Protein AF-A5KX79-F1 (afdb_monomer)

Structure (mmCIF, N/CA/C/O backbone):
data_AF-A5KX79-F1
#
_entry.id   AF-A5KX79-F1
#
loop_
_atom_site.group_PDB
_atom_site.id
_atom_site.type_symbol
_atom_site.label_atom_id
_atom_site.label_alt_id
_atom_site.label_comp_id
_atom_site.label_asym_id
_atom_site.label_entity_id
_atom_site.label_seq_id
_atom_site.pdbx_PDB_ins_code
_atom_site.Cartn_x
_atom_site.Cartn_y
_atom_site.Cartn_z
_atom_site.occupancy
_atom_site.B_iso_or_equiv
_atom_site.auth_seq_id
_atom_site.auth_comp_id
_atom_site.auth_asym_id
_atom_site.auth_atom_id
_atom_site.pdbx_PDB_model_num
ATOM 1 N N . MET A 1 1 ? 10.402 -13.111 -5.886 1.00 45.75 1 MET A N 1
ATOM 2 C CA . MET A 1 1 ? 11.753 -12.523 -5.784 1.00 45.75 1 MET A CA 1
ATOM 3 C C . MET A 1 1 ? 11.616 -11.392 -4.787 1.00 45.75 1 MET A C 1
ATOM 5 O O . MET A 1 1 ? 10.883 -10.457 -5.080 1.00 45.75 1 MET A O 1
ATOM 9 N N . LEU A 1 2 ? 12.140 -11.576 -3.576 1.00 52.59 2 LEU A N 1
ATOM 10 C CA . LEU A 1 2 ? 12.052 -10.580 -2.510 1.00 52.59 2 LEU A CA 1
ATOM 11 C C . LEU A 1 2 ? 12.966 -9.415 -2.891 1.00 52.59 2 LEU A C 1
ATOM 13 O O . LEU A 1 2 ? 14.137 -9.647 -3.182 1.00 52.59 2 LEU A O 1
ATOM 17 N N . VAL A 1 3 ? 12.428 -8.200 -2.957 1.00 56.97 3 VAL A N 1
ATOM 18 C CA . VAL A 1 3 ? 13.247 -6.994 -3.114 1.00 56.97 3 VAL A CA 1
ATOM 19 C C . VAL A 1 3 ? 13.898 -6.702 -1.767 1.00 56.97 3 VAL A C 1
ATOM 21 O O . VAL A 1 3 ? 13.205 -6.512 -0.770 1.00 56.97 3 VAL A O 1
ATOM 24 N N . HIS A 1 4 ? 15.227 -6.718 -1.710 1.00 56.72 4 HIS A N 1
ATOM 25 C CA . HIS A 1 4 ? 15.937 -6.294 -0.507 1.00 56.72 4 HIS A CA 1
ATOM 26 C C . HIS A 1 4 ? 15.783 -4.774 -0.345 1.00 56.72 4 HIS A C 1
ATOM 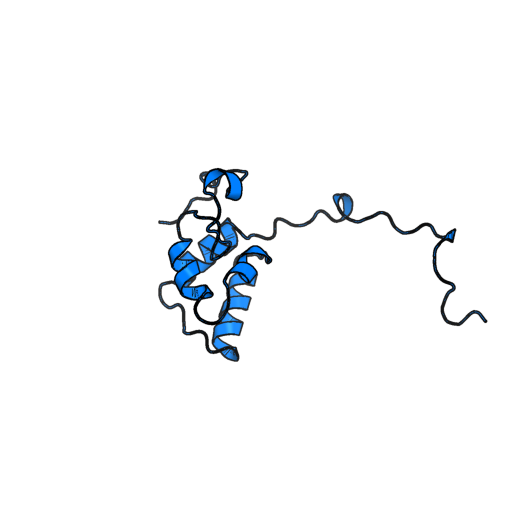28 O O . HIS A 1 4 ? 15.769 -4.041 -1.335 1.00 56.72 4 HIS A O 1
ATOM 34 N N . ALA A 1 5 ? 15.665 -4.286 0.895 1.00 55.88 5 ALA A N 1
ATOM 35 C CA . ALA A 1 5 ? 15.460 -2.860 1.184 1.00 55.88 5 ALA A CA 1
ATOM 36 C C . ALA A 1 5 ? 16.537 -1.954 0.548 1.00 55.88 5 ALA A C 1
ATOM 38 O O . ALA A 1 5 ? 16.245 -0.820 0.173 1.00 55.88 5 ALA A O 1
ATOM 39 N N . ASP A 1 6 ? 17.744 -2.488 0.356 1.00 58.72 6 ASP A N 1
ATOM 40 C CA . ASP A 1 6 ? 18.898 -1.799 -0.231 1.00 58.72 6 ASP A CA 1
ATOM 41 C C . ASP A 1 6 ? 18.781 -1.585 -1.758 1.00 58.72 6 ASP A C 1
ATOM 43 O O . ASP A 1 6 ? 19.560 -0.835 -2.343 1.00 58.72 6 ASP A O 1
ATOM 47 N N . GLU A 1 7 ? 17.804 -2.220 -2.416 1.00 73.50 7 GLU A N 1
ATOM 48 C CA . GLU A 1 7 ? 17.551 -2.119 -3.862 1.00 73.50 7 GLU A CA 1
ATOM 49 C C . GLU A 1 7 ? 16.349 -1.222 -4.204 1.00 73.50 7 GLU A C 1
ATOM 51 O O . GLU A 1 7 ? 16.045 -0.998 -5.380 1.00 73.50 7 GLU A O 1
ATOM 56 N N . VAL A 1 8 ? 15.637 -0.700 -3.200 1.00 84.88 8 VAL A N 1
ATOM 57 C CA . VAL A 1 8 ? 14.464 0.152 -3.419 1.00 84.88 8 VAL A CA 1
ATOM 58 C C . VAL A 1 8 ? 14.930 1.573 -3.762 1.00 84.88 8 VAL A C 1
ATOM 60 O O . VAL A 1 8 ? 15.543 2.229 -2.924 1.00 84.88 8 VAL A O 1
ATOM 63 N N . PRO A 1 9 ? 14.629 2.102 -4.965 1.00 89.69 9 PRO A N 1
ATOM 64 C CA . PRO A 1 9 ? 15.031 3.457 -5.335 1.00 89.69 9 PRO A CA 1
ATOM 65 C C . PRO A 1 9 ? 14.384 4.510 -4.426 1.00 89.69 9 PRO A C 1
ATOM 67 O O . PRO A 1 9 ? 13.228 4.354 -4.038 1.00 89.69 9 PRO A O 1
ATOM 70 N N . ASP A 1 10 ? 15.053 5.646 -4.199 1.00 87.69 10 ASP A N 1
ATOM 71 C CA . ASP A 1 10 ? 14.512 6.761 -3.395 1.00 87.69 10 ASP A CA 1
ATOM 72 C C . ASP A 1 10 ? 13.135 7.252 -3.883 1.00 87.69 10 ASP A C 1
ATOM 74 O O . ASP A 1 10 ? 12.267 7.639 -3.093 1.00 87.69 10 ASP A O 1
ATOM 78 N N . ASN A 1 11 ? 12.916 7.217 -5.204 1.00 90.50 11 ASN A N 1
ATOM 79 C CA . ASN A 1 11 ? 11.639 7.529 -5.842 1.00 90.50 11 ASN A CA 1
ATOM 80 C C . ASN A 1 11 ? 11.162 6.364 -6.732 1.00 90.50 11 ASN A C 1
ATOM 82 O O . ASN A 1 11 ? 11.339 6.407 -7.955 1.00 90.50 11 ASN A O 1
ATOM 86 N N . PRO A 1 12 ? 10.508 5.338 -6.150 1.00 92.88 12 PRO A N 1
ATOM 87 C CA . PRO A 1 12 ? 10.056 4.164 -6.896 1.00 92.88 12 PRO A CA 1
ATOM 88 C C . PRO A 1 12 ? 9.034 4.505 -7.984 1.00 92.88 12 PRO A C 1
ATOM 90 O O . PRO A 1 12 ? 9.060 3.910 -9.056 1.00 92.88 12 PRO A O 1
ATOM 93 N N . LYS A 1 13 ? 8.163 5.499 -7.744 1.00 93.56 13 LYS A N 1
ATOM 94 C CA . LYS A 1 13 ? 7.158 5.960 -8.719 1.00 93.56 13 LYS A CA 1
ATOM 95 C C . LYS A 1 13 ? 7.807 6.492 -9.994 1.00 93.56 13 LYS A C 1
ATOM 97 O O . LYS A 1 13 ? 7.335 6.183 -11.082 1.00 93.56 13 LYS A O 1
ATOM 102 N N . ALA A 1 14 ? 8.868 7.289 -9.867 1.00 95.06 14 ALA A N 1
ATOM 103 C CA . ALA A 1 14 ? 9.592 7.816 -11.023 1.00 95.06 14 ALA A CA 1
ATOM 104 C C . ALA A 1 14 ? 10.463 6.749 -11.700 1.00 95.06 14 ALA A C 1
ATOM 106 O O . ALA A 1 14 ? 10.580 6.758 -12.920 1.00 95.06 14 ALA A O 1
ATOM 107 N N . PHE A 1 15 ? 11.053 5.841 -10.917 1.00 95.88 15 PHE A N 1
ATOM 108 C CA . PHE A 1 15 ? 11.949 4.806 -11.429 1.00 95.88 15 PHE A CA 1
ATOM 109 C C . PHE A 1 15 ? 11.207 3.695 -12.187 1.00 95.88 15 PHE A C 1
ATOM 111 O O . PHE A 1 15 ? 11.542 3.404 -13.331 1.00 95.88 15 PHE A O 1
ATOM 118 N N . TYR A 1 16 ? 10.184 3.094 -11.571 1.00 95.94 16 TYR A N 1
ATOM 119 C CA . TYR A 1 16 ? 9.422 1.982 -12.155 1.00 95.94 16 TYR A CA 1
ATOM 120 C C . TYR A 1 16 ? 8.223 2.444 -12.994 1.00 95.94 16 TYR A C 1
ATOM 122 O O . TYR A 1 16 ? 7.721 1.699 -13.832 1.00 95.94 16 TYR A O 1
ATOM 130 N N . GLY A 1 17 ? 7.742 3.669 -12.776 1.00 97.62 17 GLY A N 1
ATOM 131 C CA . GLY A 1 17 ? 6.484 4.138 -13.344 1.00 97.62 17 GLY A CA 1
ATOM 132 C C . GLY A 1 17 ? 5.257 3.609 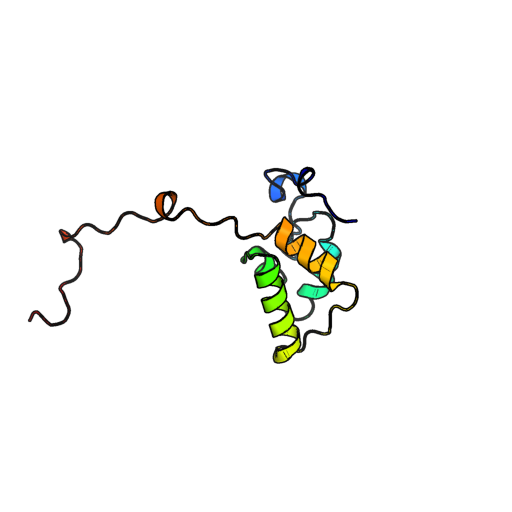-12.597 1.00 97.62 17 GLY A C 1
ATOM 133 O O . GLY A 1 17 ? 5.347 2.862 -11.620 1.00 97.62 17 GLY A O 1
ATOM 134 N N . VAL A 1 18 ? 4.081 4.031 -13.062 1.00 97.31 18 VAL A N 1
ATOM 135 C CA . VAL A 1 18 ? 2.778 3.687 -12.478 1.00 97.31 18 VAL A CA 1
ATOM 136 C C . VAL A 1 18 ? 1.859 3.159 -13.573 1.00 97.31 18 VAL A C 1
ATOM 138 O O . VAL A 1 18 ? 1.722 3.788 -14.626 1.00 97.31 18 VAL A O 1
ATOM 141 N N . ASP A 1 19 ? 1.208 2.026 -13.321 1.00 96.50 19 ASP A N 1
ATOM 142 C CA . ASP A 1 19 ? 0.177 1.501 -14.210 1.00 96.50 19 ASP A CA 1
ATOM 143 C C . ASP A 1 19 ? -1.051 2.414 -14.153 1.00 96.50 19 ASP A C 1
ATOM 145 O O . ASP A 1 19 ? -1.673 2.590 -13.107 1.00 96.50 19 ASP A O 1
ATOM 149 N N . LYS A 1 20 ? -1.430 2.986 -15.298 1.00 94.00 20 LYS A N 1
ATOM 150 C CA . LYS A 1 20 ? -2.532 3.957 -15.383 1.00 94.00 20 LYS A CA 1
ATOM 151 C C . LYS A 1 20 ? -3.886 3.363 -14.997 1.00 94.00 20 LYS A C 1
ATOM 153 O O . LYS A 1 20 ? -4.773 4.116 -14.612 1.00 94.00 20 LYS A O 1
ATOM 158 N N . SER A 1 21 ? -4.055 2.046 -15.133 1.00 92.00 21 SER A N 1
ATOM 159 C CA . SER A 1 21 ? -5.330 1.380 -14.848 1.00 92.00 21 SER A CA 1
ATOM 160 C C . SER A 1 21 ? -5.526 1.072 -13.361 1.00 92.00 21 SER A C 1
ATOM 162 O O . SER A 1 21 ? -6.607 1.309 -12.828 1.00 92.00 21 SER A O 1
ATOM 164 N N . SER A 1 22 ? -4.487 0.577 -12.682 1.00 93.94 22 SER A N 1
ATOM 165 C CA . SER A 1 22 ? -4.548 0.208 -11.260 1.00 93.94 22 SER A CA 1
ATOM 166 C C . SER A 1 22 ? -4.047 1.297 -10.308 1.00 93.94 22 SER A C 1
ATOM 168 O O . SER A 1 22 ? -4.397 1.281 -9.134 1.00 93.94 22 SER A O 1
ATOM 170 N N . GLY A 1 23 ? -3.213 2.226 -10.785 1.00 94.69 23 GLY A N 1
ATOM 171 C CA . GLY A 1 23 ? -2.477 3.173 -9.945 1.00 94.69 23 GLY A CA 1
ATOM 172 C C . GLY A 1 23 ? -1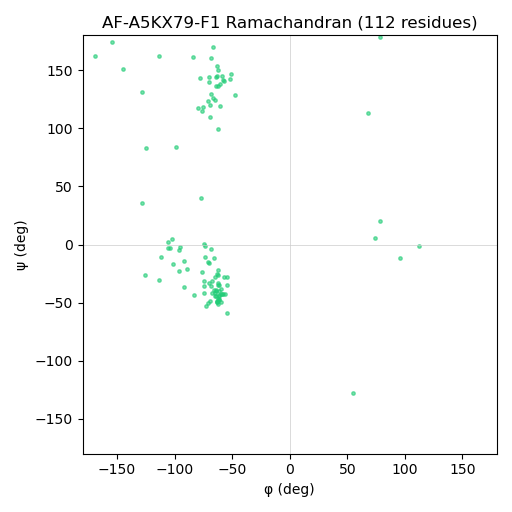.303 2.559 -9.178 1.00 94.69 23 GLY A C 1
ATOM 173 O O . GLY A 1 23 ? -0.685 3.251 -8.365 1.00 94.69 23 GLY A O 1
ATOM 174 N N . LEU A 1 24 ? -0.983 1.284 -9.423 1.00 96.88 24 LEU A N 1
ATOM 175 C CA . LEU A 1 24 ? 0.115 0.592 -8.759 1.00 96.88 24 LEU A CA 1
ATOM 176 C C . LEU A 1 24 ? 1.473 0.977 -9.360 1.00 96.88 24 LEU A C 1
ATOM 178 O O . LEU A 1 24 ? 1.602 1.164 -10.572 1.00 96.88 24 LEU A O 1
ATOM 182 N N . ILE A 1 25 ? 2.495 1.087 -8.511 1.00 97.44 25 ILE A N 1
ATOM 183 C CA . ILE A 1 25 ? 3.887 1.257 -8.944 1.00 97.44 25 ILE A CA 1
ATOM 184 C C . ILE A 1 25 ? 4.303 -0.037 -9.640 1.00 97.44 25 ILE A C 1
ATOM 186 O O . ILE A 1 25 ? 4.197 -1.101 -9.037 1.00 97.44 25 ILE A O 1
ATOM 190 N N . MET A 1 26 ? 4.804 0.029 -10.874 1.00 97.06 26 MET A N 1
ATOM 191 C CA . MET A 1 26 ? 5.155 -1.164 -11.668 1.00 97.06 26 MET A CA 1
ATOM 192 C C . MET A 1 26 ? 6.485 -1.815 -11.228 1.00 97.06 26 MET A C 1
ATOM 194 O O . MET A 1 26 ? 7.303 -2.223 -12.048 1.00 97.06 26 MET A O 1
ATOM 198 N N . ALA A 1 27 ? 6.726 -1.869 -9.917 1.00 96.38 27 ALA A N 1
ATOM 199 C CA . ALA A 1 27 ? 7.884 -2.487 -9.281 1.00 96.38 27 ALA A CA 1
ATOM 200 C C . ALA A 1 27 ? 7.676 -4.003 -9.087 1.00 96.38 27 ALA A C 1
ATOM 202 O O . ALA A 1 27 ? 6.532 -4.459 -9.111 1.00 96.38 27 ALA A O 1
ATOM 203 N N . PRO A 1 28 ? 8.735 -4.807 -8.877 1.00 95.44 28 PRO A N 1
ATOM 204 C CA . PRO A 1 28 ? 8.608 -6.259 -8.722 1.00 95.44 28 PRO A CA 1
ATOM 205 C C . PRO A 1 28 ? 7.496 -6.669 -7.740 1.00 95.44 28 PRO A C 1
ATOM 207 O O . PRO A 1 28 ? 7.440 -6.169 -6.623 1.00 95.44 28 PRO A O 1
ATOM 210 N N . GLY A 1 29 ? 6.601 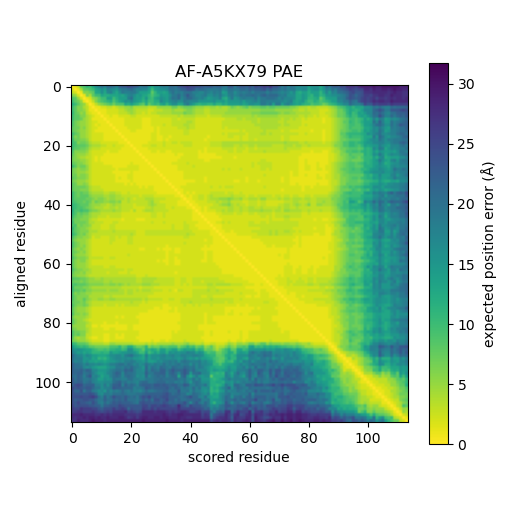-7.567 -8.170 1.00 94.25 29 GLY A N 1
ATOM 211 C CA . GLY A 1 29 ? 5.446 -8.027 -7.379 1.00 94.25 29 GLY A CA 1
ATOM 212 C C . GLY A 1 29 ? 4.120 -7.299 -7.652 1.00 94.25 29 GLY A C 1
ATOM 213 O O . GLY A 1 29 ? 3.068 -7.800 -7.258 1.00 94.25 29 GLY A O 1
ATOM 214 N N . TRP A 1 30 ? 4.126 -6.180 -8.386 1.00 96.25 30 TRP A N 1
ATOM 215 C CA . TRP A 1 30 ? 2.915 -5.375 -8.606 1.00 96.25 30 TRP A CA 1
ATOM 216 C C . TRP A 1 30 ? 1.775 -6.109 -9.327 1.00 96.25 30 TRP A C 1
ATOM 218 O O . TRP A 1 30 ? 0.611 -5.873 -9.018 1.00 96.25 30 TRP A O 1
ATOM 228 N N . GLU A 1 31 ? 2.077 -7.004 -10.273 1.00 96.06 31 GLU A N 1
ATOM 229 C CA . GLU A 1 31 ? 1.055 -7.747 -11.029 1.00 96.06 31 GLU A CA 1
ATOM 230 C C . GLU A 1 31 ? 0.297 -8.738 -10.144 1.00 96.06 31 GLU A C 1
ATOM 232 O O . GLU A 1 31 ? -0.913 -8.904 -10.299 1.00 96.06 31 GLU A O 1
ATOM 237 N N . LEU A 1 32 ? 0.992 -9.347 -9.176 1.00 96.06 32 LEU A N 1
ATOM 238 C CA . LEU A 1 32 ? 0.373 -10.218 -8.183 1.00 96.06 32 LEU A CA 1
ATOM 239 C C . LEU A 1 32 ? -0.621 -9.419 -7.336 1.00 96.06 32 LEU A C 1
ATOM 241 O O . LEU A 1 32 ? -1.784 -9.798 -7.226 1.00 96.06 32 LEU A O 1
ATOM 245 N N . VAL A 1 33 ? -0.186 -8.270 -6.813 1.00 96.38 33 VAL A N 1
ATOM 246 C CA . VAL A 1 33 ? -1.047 -7.370 -6.033 1.00 96.38 33 VAL A CA 1
ATOM 247 C C . VAL A 1 33 ? -2.213 -6.856 -6.873 1.00 96.38 33 VAL A C 1
ATOM 249 O O . VAL A 1 33 ? -3.345 -6.843 -6.401 1.00 96.38 33 VAL A O 1
ATOM 252 N N . LYS A 1 34 ? -1.989 -6.517 -8.147 1.00 95.75 34 LYS A N 1
ATOM 253 C CA . LYS A 1 34 ? -3.063 -6.154 -9.080 1.00 95.75 34 LYS A CA 1
ATOM 254 C C . LYS A 1 34 ? -4.095 -7.273 -9.228 1.00 95.75 34 LYS A C 1
ATOM 256 O O . LYS A 1 34 ? -5.287 -6.986 -9.242 1.00 95.75 34 LYS A O 1
ATOM 261 N N . GLY A 1 35 ? -3.662 -8.528 -9.335 1.00 94.06 35 GLY A N 1
ATOM 262 C CA . GLY A 1 35 ? -4.559 -9.682 -9.426 1.00 94.06 35 GLY A CA 1
ATOM 263 C C . GLY A 1 35 ? -5.412 -9.879 -8.170 1.00 94.06 35 GLY A C 1
ATOM 264 O O . GLY A 1 35 ? -6.617 -10.086 -8.282 1.00 94.06 35 GLY A O 1
ATOM 265 N N . GLN A 1 36 ? -4.805 -9.756 -6.986 1.00 94.56 36 GLN A N 1
ATOM 266 C CA . GLN A 1 36 ? -5.495 -9.949 -5.703 1.00 94.56 36 GLN A CA 1
ATOM 267 C C . GLN A 1 36 ? -6.419 -8.770 -5.349 1.00 94.56 36 GLN A C 1
ATOM 269 O O . GLN A 1 36 ? -7.548 -8.958 -4.906 1.00 94.56 36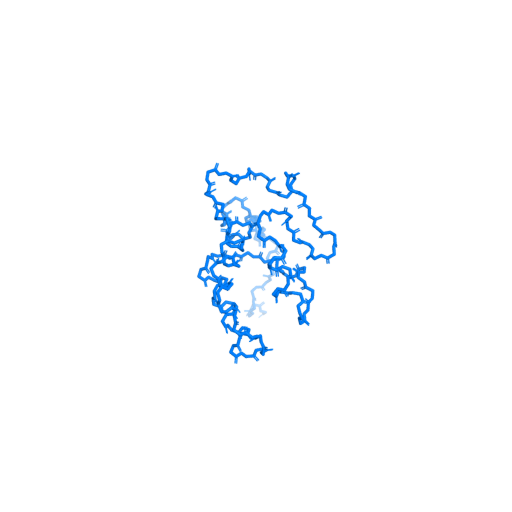 GLN A O 1
ATOM 274 N N . CYS A 1 37 ? -5.966 -7.535 -5.574 1.00 93.50 37 CYS A N 1
ATOM 275 C CA . CYS A 1 37 ? -6.625 -6.328 -5.067 1.00 93.50 37 CYS A CA 1
ATOM 276 C C . CYS A 1 37 ? -7.564 -5.640 -6.070 1.00 93.50 37 CYS A C 1
ATOM 278 O O . CYS A 1 37 ? -8.186 -4.641 -5.716 1.00 93.50 37 CYS A O 1
ATOM 280 N N . ASN A 1 38 ? -7.646 -6.102 -7.323 1.00 92.12 38 ASN A N 1
ATOM 281 C CA . ASN A 1 38 ? -8.543 -5.528 -8.340 1.00 92.12 38 ASN A CA 1
ATOM 282 C C . ASN A 1 38 ? -9.812 -6.367 -8.580 1.00 92.12 38 ASN A C 1
ATOM 284 O O . ASN A 1 38 ? -10.580 -6.083 -9.498 1.00 92.12 38 ASN A O 1
ATOM 288 N N . ALA A 1 39 ? -10.013 -7.430 -7.800 1.00 87.88 39 ALA A N 1
ATOM 289 C CA . ALA A 1 39 ? -11.092 -8.390 -8.015 1.00 87.88 39 ALA A CA 1
ATOM 290 C C . ALA A 1 39 ? -12.479 -7.872 -7.604 1.00 87.88 39 ALA A C 1
ATOM 292 O O . ALA A 1 39 ? -13.477 -8.238 -8.220 1.00 87.88 39 ALA A O 1
ATOM 293 N N . CYS A 1 40 ? -12.537 -7.011 -6.584 1.00 91.00 40 CYS A N 1
ATOM 294 C CA . CYS A 1 40 ? -13.794 -6.530 -6.001 1.00 91.00 40 CYS A CA 1
ATOM 295 C C . CYS A 1 40 ? -14.028 -5.027 -6.232 1.00 91.00 40 CYS A C 1
ATOM 297 O O . CYS A 1 40 ? -15.166 -4.580 -6.350 1.00 91.00 40 CYS A O 1
ATOM 299 N N . HIS A 1 41 ? -12.957 -4.237 -6.314 1.00 92.50 41 HIS A N 1
ATOM 300 C CA . HIS A 1 41 ? -12.980 -2.798 -6.574 1.00 92.50 41 HIS A CA 1
ATOM 301 C C . HIS A 1 41 ? -11.658 -2.368 -7.217 1.00 92.50 41 HIS A C 1
ATOM 303 O O . HIS A 1 41 ? -10.715 -3.146 -7.313 1.00 92.50 41 HIS A O 1
ATOM 309 N N . THR A 1 42 ? -11.565 -1.104 -7.628 1.00 91.31 42 THR A N 1
ATOM 310 C CA . THR A 1 42 ? -10.323 -0.558 -8.185 1.00 91.31 42 THR A CA 1
ATOM 311 C C . THR A 1 42 ? -9.165 -0.626 -7.185 1.00 91.31 42 THR A C 1
ATOM 313 O O . THR A 1 42 ? -9.321 -0.287 -6.010 1.00 91.31 42 THR A O 1
ATOM 316 N N . SER A 1 43 ? -7.975 -0.993 -7.665 1.00 92.25 43 SER A N 1
ATOM 317 C CA . SER A 1 43 ? -6.740 -0.950 -6.868 1.00 92.25 43 SER A CA 1
ATOM 318 C C . SER A 1 43 ? -6.203 0.466 -6.627 1.00 92.25 43 SER A C 1
ATOM 320 O O . SER A 1 43 ? -5.236 0.622 -5.886 1.00 92.25 43 SER A O 1
ATOM 322 N N . LEU A 1 44 ? -6.849 1.513 -7.161 1.00 92.88 44 LEU A N 1
ATOM 323 C CA . LEU A 1 44 ? -6.480 2.905 -6.873 1.00 92.88 44 LEU A CA 1
ATOM 324 C C . LEU A 1 44 ? -6.515 3.218 -5.372 1.00 92.88 44 LEU A C 1
ATOM 326 O O . LEU A 1 44 ? -5.766 4.082 -4.920 1.00 92.88 44 LEU A O 1
ATOM 330 N N . ILE A 1 45 ? -7.352 2.512 -4.603 1.00 93.38 45 ILE A N 1
ATOM 331 C CA . ILE A 1 45 ? -7.409 2.649 -3.145 1.00 93.38 45 ILE A CA 1
ATOM 332 C C . ILE A 1 45 ? -6.082 2.267 -2.480 1.00 93.38 45 ILE A C 1
ATOM 334 O O . ILE A 1 45 ? -5.693 2.908 -1.511 1.00 93.38 45 ILE A O 1
ATOM 338 N N . VAL A 1 46 ? -5.333 1.306 -3.032 1.00 94.75 46 VAL A N 1
ATOM 339 C CA . VAL A 1 46 ? -4.002 0.943 -2.523 1.00 94.75 46 VAL A CA 1
ATOM 340 C C . VAL A 1 46 ? -3.068 2.145 -2.623 1.00 94.75 46 VAL A C 1
ATOM 342 O O . VAL A 1 46 ? -2.402 2.497 -1.659 1.00 94.75 46 VAL A O 1
ATOM 345 N N . ALA A 1 47 ? -3.090 2.850 -3.757 1.00 91.25 47 ALA A N 1
ATOM 346 C CA . ALA A 1 47 ? -2.217 3.997 -3.992 1.00 91.25 47 ALA A CA 1
ATOM 347 C C . ALA A 1 47 ? -2.544 5.243 -3.152 1.00 91.25 47 ALA A C 1
ATOM 349 O O . ALA A 1 47 ? -1.721 6.161 -3.080 1.00 91.25 47 ALA A O 1
ATOM 350 N N . GLN A 1 48 ? -3.735 5.286 -2.555 1.00 90.88 48 GLN A N 1
ATOM 351 C CA . GLN A 1 48 ? -4.201 6.366 -1.681 1.00 90.88 48 GLN A CA 1
ATOM 352 C C . GLN A 1 48 ? -3.897 6.107 -0.205 1.00 90.88 48 GLN A C 1
ATOM 354 O O . GLN A 1 48 ? -3.999 7.030 0.599 1.00 90.88 48 GLN A O 1
ATOM 359 N N . ASN A 1 49 ? -3.541 4.872 0.143 1.00 93.38 49 ASN A N 1
ATOM 360 C CA . ASN A 1 49 ? -3.298 4.456 1.511 1.00 93.38 49 ASN A CA 1
ATOM 361 C C . ASN A 1 49 ? -1.825 4.108 1.717 1.00 93.38 49 ASN A C 1
ATOM 363 O O . ASN A 1 49 ? -1.058 3.887 0.778 1.00 93.38 49 ASN A O 1
ATOM 367 N N . SER A 1 50 ? -1.439 4.082 2.983 1.00 93.62 50 SER A N 1
ATOM 368 C CA . SER A 1 50 ? -0.123 3.660 3.424 1.00 93.62 50 SER A CA 1
ATOM 369 C C . SER A 1 50 ? -0.249 2.940 4.756 1.00 93.62 50 SER A C 1
ATOM 371 O O . SER A 1 50 ? -1.142 3.265 5.537 1.00 93.62 50 SER A O 1
ATOM 373 N N . GLY A 1 51 ? 0.654 2.010 5.033 1.00 93.00 51 GLY A N 1
ATOM 374 C CA . GLY A 1 51 ? 0.668 1.303 6.306 1.00 93.00 51 GLY A CA 1
ATOM 375 C C . GLY A 1 51 ? 1.932 0.483 6.515 1.00 93.00 51 GLY A C 1
ATOM 376 O O . GLY A 1 51 ? 2.671 0.207 5.569 1.00 93.00 51 GLY A O 1
ATOM 377 N N . THR A 1 52 ? 2.195 0.105 7.763 1.00 94.06 52 THR A N 1
ATOM 378 C CA . THR A 1 52 ? 3.207 -0.907 8.091 1.00 94.06 52 THR A CA 1
ATOM 379 C C . THR A 1 52 ? 2.780 -2.280 7.569 1.00 94.06 52 THR A C 1
ATOM 381 O O . THR A 1 52 ? 1.636 -2.480 7.152 1.00 94.06 52 THR A O 1
ATOM 384 N N . LEU A 1 53 ? 3.692 -3.253 7.603 1.00 94.44 53 LEU A N 1
ATOM 385 C CA . LEU A 1 53 ? 3.385 -4.633 7.227 1.00 94.44 53 LEU A CA 1
ATOM 386 C C . LEU A 1 53 ? 2.215 -5.196 8.050 1.00 94.44 53 LEU A C 1
ATOM 388 O O . LEU A 1 53 ? 1.316 -5.824 7.494 1.00 94.44 53 LEU A O 1
ATOM 392 N N . GLU A 1 54 ? 2.191 -4.926 9.354 1.00 96.06 54 GLU A N 1
ATOM 393 C CA . GLU A 1 54 ? 1.127 -5.352 10.266 1.00 96.06 54 GLU A CA 1
ATOM 394 C C . GLU A 1 54 ? -0.205 -4.685 9.921 1.00 96.06 54 GLU A C 1
ATOM 396 O O . GLU A 1 54 ? -1.217 -5.372 9.821 1.00 96.06 54 GLU A O 1
ATOM 401 N N . GLN A 1 55 ? -0.208 -3.377 9.649 1.00 96.38 55 GLN A N 1
ATOM 402 C CA . GLN A 1 55 ? -1.427 -2.652 9.274 1.00 96.38 55 GLN A CA 1
ATOM 403 C C . GLN A 1 55 ? -2.010 -3.158 7.947 1.00 96.38 55 GLN A C 1
ATOM 405 O O . GLN A 1 55 ? -3.226 -3.323 7.816 1.00 96.38 55 GLN A O 1
ATOM 410 N N . TRP A 1 56 ? -1.158 -3.455 6.960 1.00 97.25 56 TRP A N 1
ATOM 411 C CA . TRP A 1 56 ? -1.598 -4.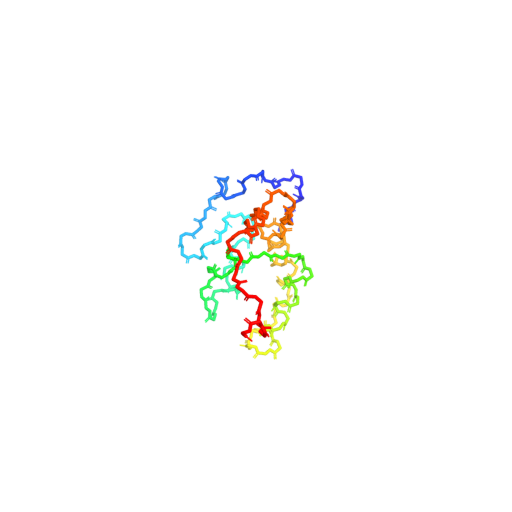077 5.711 1.00 97.25 56 TRP A CA 1
ATOM 412 C C . TRP A 1 56 ? -2.144 -5.487 5.937 1.00 97.25 56 TRP A C 1
ATOM 414 O O . TRP A 1 56 ? -3.189 -5.827 5.381 1.00 97.25 56 TRP A O 1
ATOM 424 N N 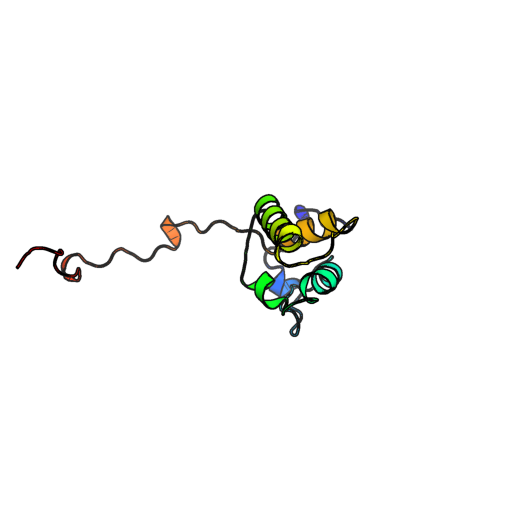. ARG A 1 57 ? -1.492 -6.287 6.788 1.00 98.12 57 ARG A N 1
ATOM 425 C CA . ARG A 1 57 ? -1.966 -7.626 7.163 1.00 98.12 57 ARG A CA 1
ATOM 426 C C . ARG A 1 57 ? -3.342 -7.567 7.812 1.00 98.12 57 ARG A C 1
ATOM 428 O O . ARG A 1 57 ? -4.229 -8.294 7.381 1.00 98.12 57 ARG A O 1
ATOM 435 N N . GLU A 1 58 ? -3.530 -6.696 8.797 1.00 98.12 58 GLU A N 1
ATOM 436 C CA . GLU A 1 58 ? -4.818 -6.495 9.470 1.00 98.12 58 GLU A CA 1
ATOM 437 C C . GLU A 1 58 ? -5.906 -6.067 8.482 1.00 98.12 58 GLU A C 1
ATOM 439 O O . GLU A 1 58 ? -7.014 -6.599 8.504 1.00 98.12 58 GLU A O 1
ATOM 444 N N . THR A 1 59 ? -5.573 -5.160 7.560 1.00 96.69 59 THR A N 1
ATOM 445 C CA . THR A 1 59 ? -6.504 -4.691 6.527 1.00 96.69 59 THR A CA 1
ATOM 446 C C . THR A 1 59 ? -6.939 -5.826 5.598 1.00 96.69 59 THR A C 1
ATOM 448 O O . THR A 1 59 ? -8.130 -5.978 5.328 1.00 96.69 59 THR A O 1
ATOM 451 N N . ILE A 1 60 ? -6.001 -6.646 5.113 1.00 97.19 60 ILE A N 1
ATOM 452 C CA . ILE A 1 60 ? -6.323 -7.785 4.242 1.00 97.19 60 ILE A CA 1
ATOM 453 C C . ILE A 1 60 ? -7.095 -8.855 5.012 1.00 97.19 60 ILE A C 1
ATOM 455 O O . ILE A 1 60 ? -8.089 -9.359 4.496 1.00 97.19 60 ILE A O 1
ATOM 459 N N . GLN A 1 61 ? -6.709 -9.147 6.256 1.00 98.19 61 GLN A N 1
ATOM 460 C CA . GLN A 1 61 ? -7.430 -10.103 7.095 1.00 98.19 61 GLN A CA 1
ATOM 461 C C . GLN A 1 61 ? -8.881 -9.666 7.312 1.00 98.19 61 GLN A C 1
ATOM 463 O O . GLN A 1 61 ? -9.794 -10.468 7.151 1.00 98.19 61 GLN A O 1
ATOM 468 N N . TRP A 1 62 ? -9.121 -8.379 7.568 1.00 97.56 62 TRP A N 1
ATOM 469 C CA . TRP A 1 62 ? -10.476 -7.841 7.666 1.00 97.56 62 TRP A CA 1
ATOM 470 C C . TRP A 1 62 ? -11.283 -8.027 6.368 1.00 97.56 62 TRP A C 1
ATOM 472 O O . TRP A 1 62 ? -12.474 -8.347 6.427 1.00 97.56 62 TRP A O 1
ATOM 482 N N . MET A 1 63 ? -10.659 -7.873 5.194 1.00 96.69 63 MET A N 1
ATOM 483 C CA . MET A 1 63 ? -11.319 -8.141 3.910 1.00 96.69 63 MET A CA 1
ATOM 484 C C . MET A 1 63 ? -11.669 -9.623 3.736 1.00 96.69 63 MET A C 1
ATOM 486 O O . MET A 1 63 ? -12.754 -9.931 3.236 1.00 96.69 63 MET A O 1
ATOM 490 N N . VAL A 1 64 ? -10.792 -10.528 4.176 1.00 96.81 64 VAL A N 1
ATOM 491 C CA . VAL A 1 64 ? -11.052 -11.975 4.179 1.00 96.81 64 VAL A CA 1
ATOM 492 C C . VAL A 1 64 ? -12.221 -12.307 5.107 1.00 96.81 64 VAL A C 1
ATOM 494 O O . VAL A 1 64 ? -13.182 -12.949 4.689 1.00 96.81 64 VAL A O 1
ATOM 497 N N . ASP A 1 65 ? -12.194 -11.792 6.335 1.00 97.75 65 ASP A N 1
ATOM 498 C CA . ASP A 1 65 ? -13.172 -12.124 7.372 1.00 97.75 65 ASP A CA 1
ATOM 499 C C . ASP A 1 65 ? -14.565 -11.543 7.091 1.00 97.75 65 ASP A C 1
ATOM 501 O O . ASP A 1 65 ? -15.577 -12.132 7.474 1.00 97.75 65 ASP A O 1
ATOM 505 N N . THR A 1 66 ? -14.631 -10.362 6.462 1.00 97.12 66 THR A N 1
ATOM 506 C CA . THR A 1 66 ? -15.874 -9.572 6.411 1.00 97.12 66 THR A CA 1
ATOM 507 C C . THR A 1 66 ? -16.340 -9.181 5.014 1.00 97.12 66 THR A C 1
ATOM 509 O O . THR A 1 66 ? -17.538 -8.976 4.823 1.00 97.12 66 THR A O 1
ATOM 512 N N . GLN A 1 67 ? -15.433 -9.067 4.038 1.00 94.69 67 GLN A N 1
ATOM 513 C CA . GLN A 1 67 ? -15.749 -8.564 2.692 1.00 94.69 67 GLN A CA 1
ATOM 514 C C . GLN A 1 67 ? -15.789 -9.675 1.632 1.00 94.69 67 GLN A C 1
ATOM 516 O O . GLN A 1 67 ? -16.116 -9.408 0.476 1.00 94.69 67 GLN A O 1
ATOM 521 N N . GLY A 1 68 ? -15.486 -10.920 2.013 1.00 93.69 68 GLY A N 1
ATOM 522 C CA . GLY A 1 68 ? -15.516 -12.074 1.114 1.00 93.69 68 GLY A CA 1
ATOM 523 C C . GLY A 1 68 ? -14.296 -12.182 0.200 1.00 93.69 68 GLY A C 1
ATOM 524 O O . GLY A 1 68 ? -14.374 -12.850 -0.832 1.00 93.69 68 GLY A O 1
ATOM 525 N N . LEU A 1 69 ? -13.179 -11.536 0.555 1.00 94.81 69 LEU A N 1
ATOM 526 C CA . LEU A 1 69 ? -11.902 -11.811 -0.097 1.00 94.81 69 LEU A CA 1
ATOM 527 C C . LEU A 1 69 ? -11.504 -13.262 0.203 1.00 94.81 69 LEU A C 1
ATOM 529 O O . LEU A 1 69 ? -11.651 -13.741 1.325 1.00 94.81 69 LEU A O 1
ATOM 533 N N . TRP A 1 70 ? -11.026 -13.980 -0.806 1.00 95.00 70 TRP A N 1
ATOM 534 C CA . TRP A 1 70 ? -10.508 -15.327 -0.591 1.00 95.00 70 TRP A CA 1
ATOM 535 C C . TRP A 1 70 ? -9.210 -15.285 0.219 1.00 95.00 70 TRP A C 1
ATOM 537 O O . TRP A 1 70 ? -8.522 -14.269 0.264 1.00 95.00 70 TRP A O 1
ATOM 547 N N . ASP A 1 71 ? -8.847 -16.414 0.821 1.00 96.06 71 ASP A N 1
ATOM 548 C CA . ASP A 1 71 ? -7.546 -16.548 1.465 1.00 96.06 71 ASP A CA 1
ATOM 549 C C . ASP A 1 71 ? -6.417 -16.449 0.424 1.00 96.06 71 ASP A C 1
ATOM 551 O O . ASP A 1 71 ? -6.376 -17.209 -0.549 1.00 96.06 71 ASP A O 1
ATOM 555 N N . LEU A 1 72 ? -5.483 -15.521 0.640 1.00 96.06 72 LEU A N 1
ATOM 556 C CA . LEU A 1 72 ? -4.352 -15.274 -0.254 1.00 96.06 72 LEU A CA 1
ATOM 557 C C . LEU A 1 72 ? -3.380 -16.462 -0.307 1.00 96.06 72 LEU A C 1
ATOM 559 O O . LEU A 1 72 ? -2.539 -16.500 -1.205 1.00 96.06 72 LEU A O 1
ATOM 563 N N . SER A 1 73 ? -3.501 -17.445 0.591 1.00 95.88 73 SER A N 1
ATOM 564 C CA . SER A 1 73 ? -2.717 -18.685 0.558 1.00 95.88 73 SER A CA 1
ATOM 565 C C . SER A 1 73 ? -1.201 -18.400 0.528 1.00 95.88 73 SER A C 1
ATOM 567 O O . SER A 1 73 ? -0.673 -17.634 1.328 1.00 95.88 73 SER A O 1
ATOM 569 N N . ASP A 1 74 ? -0.468 -18.965 -0.421 1.00 96.69 74 ASP A N 1
ATOM 570 C CA . ASP A 1 74 ? 0.959 -18.741 -0.653 1.00 96.69 74 ASP A CA 1
ATOM 571 C C . ASP A 1 74 ? 1.311 -17.329 -1.168 1.00 96.69 74 ASP A C 1
ATOM 573 O O . ASP A 1 74 ? 2.489 -16.985 -1.279 1.00 96.69 74 ASP A O 1
ATOM 577 N N . THR A 1 75 ? 0.317 -16.475 -1.435 1.00 96.56 75 THR A N 1
ATOM 578 C CA . THR A 1 75 ? 0.526 -15.093 -1.897 1.00 96.56 75 THR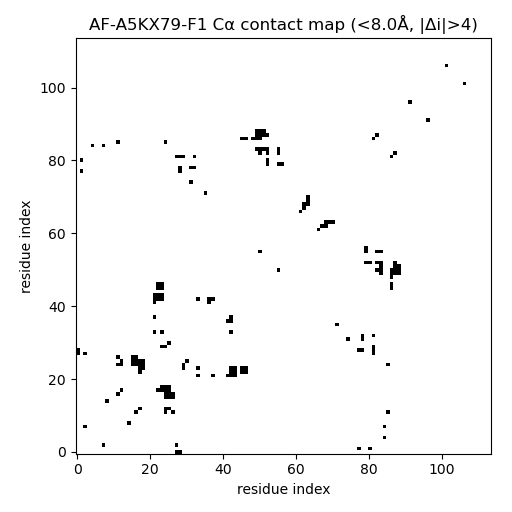 A CA 1
ATOM 579 C C . THR A 1 75 ? 0.499 -14.042 -0.785 1.00 96.56 75 THR A C 1
ATOM 581 O O . THR A 1 75 ? 0.771 -12.877 -1.067 1.00 96.56 75 THR A O 1
ATOM 584 N N . TRP A 1 76 ? 0.248 -14.425 0.473 1.00 97.44 76 TRP A N 1
ATOM 585 C CA . TRP A 1 76 ? 0.246 -13.499 1.616 1.00 97.44 76 TRP A CA 1
ATOM 586 C C . TRP A 1 76 ? 1.541 -12.696 1.738 1.00 97.44 76 TRP A C 1
ATOM 588 O O . TRP A 1 76 ? 1.516 -11.467 1.683 1.00 97.44 76 TRP A O 1
ATOM 598 N N . ASP A 1 77 ? 2.669 -13.385 1.879 1.00 96.88 77 ASP A N 1
ATOM 599 C CA . ASP A 1 77 ? 3.968 -12.748 2.096 1.00 96.88 77 ASP A CA 1
ATOM 600 C C . ASP A 1 77 ? 4.389 -11.844 0.924 1.00 96.88 77 ASP A C 1
ATOM 602 O O . ASP A 1 77 ? 4.637 -10.664 1.162 1.00 96.88 77 ASP A O 1
ATOM 606 N N . PRO A 1 78 ? 4.376 -12.287 -0.352 1.00 96.50 78 PRO A N 1
ATOM 607 C CA . PRO A 1 78 ? 4.768 -11.407 -1.453 1.00 96.50 78 PRO A CA 1
ATOM 608 C C . PRO A 1 78 ? 3.823 -10.209 -1.657 1.00 96.50 78 PRO A C 1
ATOM 610 O O . PRO A 1 78 ? 4.269 -9.164 -2.133 1.00 96.50 78 PRO A O 1
ATOM 613 N N . VAL A 1 79 ? 2.535 -10.325 -1.303 1.00 96.94 79 VAL A N 1
ATOM 614 C CA . VAL A 1 79 ? 1.605 -9.182 -1.313 1.00 96.94 79 VAL A CA 1
ATOM 615 C C . VAL A 1 79 ? 1.972 -8.189 -0.212 1.00 96.94 79 VAL A C 1
ATOM 617 O O . VAL A 1 79 ? 2.097 -6.994 -0.485 1.00 96.94 79 VAL A O 1
ATOM 620 N N . LEU A 1 80 ? 2.177 -8.667 1.016 1.00 97.25 80 LEU A N 1
ATOM 621 C CA . LEU A 1 80 ? 2.531 -7.817 2.153 1.00 97.25 80 LEU A CA 1
ATOM 622 C C . LEU A 1 80 ? 3.891 -7.145 1.975 1.00 97.25 80 LEU A C 1
ATOM 624 O O . LEU A 1 80 ? 4.022 -5.959 2.284 1.00 97.25 80 LEU A O 1
ATOM 628 N N . ASP A 1 81 ? 4.872 -7.852 1.423 1.00 95.88 81 ASP A N 1
ATOM 629 C CA . ASP A 1 81 ? 6.189 -7.302 1.117 1.00 95.88 81 ASP A CA 1
ATOM 630 C C . ASP A 1 81 ? 6.092 -6.164 0.104 1.00 95.88 81 ASP A C 1
ATOM 632 O O . ASP A 1 81 ? 6.646 -5.089 0.327 1.00 95.88 81 ASP A O 1
ATOM 636 N N . TYR A 1 82 ? 5.339 -6.340 -0.986 1.00 96.19 82 TYR A N 1
ATOM 637 C CA . TYR A 1 82 ? 5.136 -5.269 -1.962 1.00 96.19 82 TYR A CA 1
ATOM 638 C C . TYR A 1 82 ? 4.445 -4.048 -1.334 1.00 96.19 82 TYR A C 1
ATOM 640 O O . TYR A 1 82 ? 4.898 -2.912 -1.512 1.00 96.19 82 TYR A O 1
ATOM 648 N N . LEU A 1 83 ? 3.356 -4.270 -0.589 1.00 96.62 83 LEU A N 1
ATOM 649 C CA . LEU A 1 83 ? 2.571 -3.196 0.022 1.00 96.62 83 LEU A CA 1
ATOM 650 C C . LEU A 1 83 ? 3.391 -2.418 1.053 1.00 96.62 83 LEU A C 1
ATOM 652 O O . LEU A 1 83 ? 3.467 -1.194 0.983 1.00 96.62 83 LEU A O 1
ATOM 656 N N . SER A 1 84 ? 4.063 -3.113 1.967 1.00 94.62 84 SER A N 1
ATOM 657 C CA . SER A 1 84 ? 4.918 -2.481 2.974 1.00 94.62 84 SER A CA 1
ATOM 658 C C . SER A 1 84 ? 6.161 -1.826 2.365 1.00 94.62 84 SER A C 1
ATOM 660 O O . SER A 1 84 ? 6.589 -0.780 2.837 1.00 94.62 84 SER A O 1
ATOM 662 N N . THR A 1 85 ? 6.711 -2.347 1.269 1.00 93.94 85 THR A N 1
ATOM 663 C CA . THR A 1 85 ? 7.888 -1.740 0.630 1.00 93.94 85 THR A CA 1
ATOM 664 C C . THR A 1 85 ? 7.542 -0.419 -0.058 1.00 93.94 85 THR A C 1
ATOM 666 O O . THR A 1 85 ? 8.202 0.606 0.152 1.00 93.94 85 THR A O 1
ATOM 669 N N . TYR A 1 86 ? 6.496 -0.426 -0.889 1.00 94.75 86 TYR A N 1
ATOM 670 C CA . TYR A 1 86 ? 6.196 0.678 -1.806 1.00 94.75 86 TYR A CA 1
ATOM 671 C C . TYR A 1 86 ? 5.072 1.605 -1.325 1.00 94.75 86 TYR A C 1
ATOM 673 O O . TYR A 1 86 ? 4.973 2.740 -1.801 1.00 94.75 86 TYR A O 1
ATOM 681 N N . TYR A 1 87 ? 4.275 1.150 -0.358 1.00 94.38 87 TYR A N 1
ATOM 682 C CA . TYR A 1 87 ? 3.164 1.871 0.269 1.00 94.38 87 TYR A CA 1
ATOM 683 C C . TYR A 1 87 ? 3.280 1.859 1.805 1.00 94.38 87 TYR A C 1
ATOM 685 O O . TYR A 1 87 ? 2.278 1.806 2.519 1.00 94.38 87 TYR A O 1
ATOM 693 N N . GLN A 1 88 ? 4.506 1.925 2.334 1.00 90.12 88 GLN A N 1
ATOM 694 C CA . GLN A 1 88 ? 4.741 2.188 3.759 1.00 90.12 88 GLN A CA 1
ATOM 695 C C . GLN A 1 88 ? 4.261 3.575 4.175 1.00 90.12 88 GLN A C 1
ATOM 697 O O . GLN A 1 88 ? 4.430 4.559 3.444 1.00 90.12 88 GLN A O 1
ATOM 702 N N . ASP A 1 89 ? 3.745 3.661 5.400 1.00 80.38 89 ASP A N 1
ATOM 703 C CA . ASP A 1 89 ? 3.624 4.942 6.084 1.00 80.38 89 ASP A CA 1
ATOM 704 C C . ASP A 1 89 ? 5.032 5.434 6.443 1.00 80.38 89 ASP A C 1
ATOM 706 O O . ASP A 1 89 ? 5.712 4.873 7.299 1.00 80.38 89 ASP A O 1
ATOM 710 N N . LYS A 1 90 ? 5.491 6.486 5.758 1.00 68.94 90 LYS A N 1
ATOM 711 C CA . LYS A 1 90 ? 6.800 7.095 6.032 1.00 68.94 90 LYS A CA 1
ATOM 712 C C . LYS A 1 90 ? 6.808 7.934 7.314 1.00 68.94 90 LYS A C 1
ATOM 714 O O . LYS A 1 90 ? 7.849 8.504 7.632 1.00 68.94 90 LYS A O 1
ATOM 719 N N . GLY A 1 91 ? 5.680 8.024 8.025 1.00 60.81 91 GLY A N 1
ATOM 720 C CA . GLY A 1 91 ? 5.507 8.871 9.192 1.00 60.81 91 GLY A CA 1
ATOM 721 C C . GLY A 1 91 ? 5.534 10.343 8.790 1.00 60.81 91 GLY A C 1
ATOM 722 O O . GLY A 1 91 ? 6.550 10.893 8.361 1.00 60.81 91 GLY A O 1
ATOM 723 N N . ILE A 1 92 ? 4.408 11.036 8.930 1.00 61.53 92 ILE A N 1
ATOM 724 C CA . ILE A 1 92 ? 4.408 12.491 8.777 1.00 61.53 92 ILE A CA 1
ATOM 725 C C . ILE A 1 92 ? 5.008 13.093 10.049 1.00 61.53 92 ILE A C 1
ATOM 727 O O . ILE A 1 92 ? 4.413 13.007 11.121 1.00 61.53 92 ILE A O 1
ATOM 731 N N . ASP A 1 93 ? 6.171 13.744 9.936 1.00 68.12 93 ASP A N 1
ATOM 732 C CA . ASP A 1 93 ? 6.679 14.599 11.013 1.00 68.12 93 ASP A CA 1
ATOM 733 C C . ASP A 1 93 ? 5.698 15.758 11.231 1.00 68.12 93 ASP A C 1
ATOM 735 O O . ASP A 1 93 ? 5.676 16.759 10.505 1.00 68.12 93 ASP A O 1
ATOM 739 N N . MET A 1 94 ? 4.863 15.608 12.253 1.00 67.81 94 MET A N 1
ATOM 740 C CA . MET A 1 94 ? 3.828 16.575 12.583 1.00 67.81 94 MET A CA 1
ATOM 741 C C . MET A 1 94 ? 4.413 17.940 12.956 1.00 67.81 94 MET A C 1
ATOM 743 O O . MET A 1 94 ? 3.726 18.941 12.791 1.00 67.81 94 MET A O 1
ATOM 747 N N . ASN A 1 95 ? 5.674 18.037 13.380 1.00 69.50 95 ASN A N 1
ATOM 748 C CA . ASN A 1 95 ? 6.309 19.331 13.640 1.00 69.50 95 ASN A CA 1
ATOM 749 C C . ASN A 1 95 ? 6.718 20.049 12.347 1.00 69.50 95 ASN A C 1
ATOM 751 O O . ASN A 1 95 ? 6.804 21.276 12.324 1.00 69.50 95 ASN A O 1
ATOM 755 N N . LYS A 1 96 ? 6.927 19.300 11.259 1.00 65.94 96 LYS A N 1
ATOM 756 C CA . LYS A 1 96 ? 7.308 19.829 9.945 1.00 65.94 96 LYS A CA 1
ATOM 757 C C . LYS A 1 96 ? 6.110 20.128 9.045 1.00 65.94 96 LYS A C 1
ATOM 759 O O . LYS A 1 96 ? 6.146 21.099 8.292 1.00 65.94 96 LYS A O 1
ATOM 764 N N . TYR A 1 97 ? 5.063 19.305 9.104 1.00 73.88 97 TYR A N 1
ATOM 765 C CA . TYR A 1 97 ? 3.953 19.357 8.143 1.00 73.88 97 TYR A CA 1
ATOM 766 C C . TYR A 1 97 ? 2.619 19.834 8.731 1.00 73.88 97 TYR A C 1
ATOM 768 O O . TYR A 1 97 ? 1.689 20.126 7.974 1.00 73.88 97 TYR A O 1
ATOM 776 N N . ARG A 1 98 ? 2.487 19.958 10.060 1.00 79.50 98 ARG A N 1
ATOM 777 C CA . ARG A 1 98 ? 1.279 20.546 10.655 1.00 79.50 98 ARG A CA 1
ATOM 778 C C . ARG A 1 98 ? 1.221 22.032 10.312 1.00 79.50 98 ARG A C 1
ATOM 780 O O . ARG A 1 98 ? 2.170 22.782 10.533 1.00 79.50 98 ARG A O 1
ATOM 787 N N . ARG A 1 99 ? 0.073 22.476 9.796 1.00 80.44 99 ARG A N 1
ATOM 788 C CA . ARG A 1 99 ? -0.204 23.908 9.633 1.00 80.44 99 ARG A CA 1
ATOM 789 C C . ARG A 1 99 ? -0.107 24.603 10.990 1.00 80.44 99 ARG A C 1
ATOM 791 O O . ARG A 1 99 ? -0.549 24.051 11.999 1.00 80.44 99 ARG A O 1
ATOM 798 N N . LYS A 1 100 ? 0.444 25.820 11.000 1.00 80.06 100 LYS A N 1
ATOM 799 C CA . LYS A 1 100 ? 0.475 26.657 12.205 1.00 80.06 100 LYS A CA 1
ATOM 800 C C . LYS A 1 100 ? -0.940 26.775 12.798 1.00 80.06 100 LYS A C 1
ATOM 802 O O . LYS A 1 100 ? -1.896 26.852 12.019 1.00 80.06 100 LYS A O 1
ATOM 807 N N . PRO A 1 101 ? -1.080 26.783 14.138 1.00 81.62 101 PRO A N 1
ATOM 808 C CA . PRO A 1 101 ? -2.347 27.106 14.782 1.00 81.62 101 PRO A CA 1
ATOM 809 C C . PRO A 1 101 ? -2.909 28.423 14.241 1.00 81.62 101 PRO A C 1
ATOM 811 O O . PRO A 1 101 ? -2.143 29.320 13.881 1.00 81.62 101 PRO A O 1
ATOM 814 N N . ILE A 1 102 ? -4.237 28.517 14.160 1.00 84.31 102 ILE A N 1
ATOM 815 C CA . ILE A 1 102 ? -4.893 29.766 13.780 1.00 84.31 102 ILE A CA 1
ATOM 816 C C . ILE A 1 102 ? -4.595 30.833 14.840 1.00 84.31 102 ILE A C 1
ATOM 818 O O . ILE A 1 102 ? -4.459 30.513 16.022 1.00 84.31 102 ILE A O 1
ATOM 822 N N . ASP A 1 103 ? -4.455 32.084 14.405 1.00 87.69 103 ASP A N 1
ATOM 823 C CA . ASP A 1 103 ? -4.264 33.209 15.316 1.00 87.69 103 ASP A CA 1
ATOM 824 C C . ASP A 1 103 ? -5.420 33.281 16.324 1.00 87.69 103 ASP A C 1
ATOM 826 O O . ASP A 1 103 ? -6.580 33.050 15.966 1.00 87.69 103 ASP A O 1
ATOM 830 N N . SER A 1 104 ? -5.116 33.604 17.583 1.00 82.75 104 SER A N 1
ATOM 831 C CA . SER A 1 104 ? -6.126 33.657 18.637 1.00 82.75 104 SER A CA 1
ATOM 832 C C . SER A 1 104 ? -7.211 34.700 18.387 1.00 82.75 104 SER A C 1
ATOM 834 O O . SER A 1 104 ? -8.337 34.503 18.829 1.00 82.75 104 SER A O 1
ATOM 836 N N . ALA A 1 105 ? -6.911 35.764 17.638 1.00 88.88 105 ALA A N 1
ATOM 837 C CA . ALA A 1 105 ? -7.888 36.773 17.231 1.00 88.88 105 ALA A CA 1
ATOM 838 C C . ALA A 1 105 ? -8.898 36.263 16.185 1.00 88.88 105 ALA A C 1
ATOM 840 O O . ALA A 1 105 ? -9.921 36.902 15.954 1.00 88.88 105 ALA A O 1
ATOM 841 N N . LEU A 1 106 ? -8.611 35.130 15.540 1.00 89.31 106 LEU A N 1
ATOM 842 C CA . LEU A 1 106 ? -9.462 34.500 14.528 1.00 89.31 106 LEU A CA 1
ATOM 843 C C . LEU A 1 106 ? -10.182 33.256 15.065 1.00 89.31 106 LEU A C 1
ATOM 845 O O . LEU A 1 106 ? -10.871 32.569 14.308 1.00 89.31 106 LEU A O 1
ATOM 849 N N . MET A 1 107 ? -10.002 32.934 16.349 1.00 84.38 107 MET A N 1
ATOM 850 C CA . MET A 1 107 ? -10.730 31.838 16.975 1.00 84.38 107 MET A CA 1
ATOM 851 C C . MET A 1 107 ? -12.213 32.213 17.131 1.00 84.38 107 MET A C 1
ATOM 853 O O . MET A 1 107 ? -12.525 33.357 17.466 1.00 84.38 107 MET A O 1
ATOM 857 N N . PRO A 1 108 ? -13.146 31.275 16.885 1.00 85.62 108 PRO A N 1
ATOM 858 C CA . PRO A 1 108 ? -14.553 31.508 17.176 1.00 85.62 108 PRO A CA 1
ATOM 859 C C . PRO A 1 108 ? -14.759 31.716 18.687 1.00 85.62 108 PRO A C 1
ATOM 861 O O . PRO A 1 108 ? -13.970 31.199 19.484 1.00 85.62 108 PRO A O 1
ATOM 864 N N . PRO A 1 109 ? -15.816 32.440 19.098 1.00 82.31 109 PRO A N 1
ATOM 865 C CA . PRO A 1 109 ? -16.148 32.589 20.510 1.00 82.31 109 PRO A CA 1
ATOM 866 C C . PRO A 1 109 ? -16.403 31.220 21.151 1.00 82.31 109 PRO A C 1
ATOM 868 O O . PRO A 1 109 ? -16.939 30.307 20.515 1.00 82.31 109 PRO A O 1
ATOM 871 N N . MET A 1 110 ? -16.006 31.081 22.416 1.00 79.06 110 MET A N 1
ATOM 872 C CA . MET A 1 110 ? -16.194 29.844 23.170 1.00 79.06 110 MET A CA 1
ATOM 873 C C . MET A 1 110 ? -17.694 29.536 23.32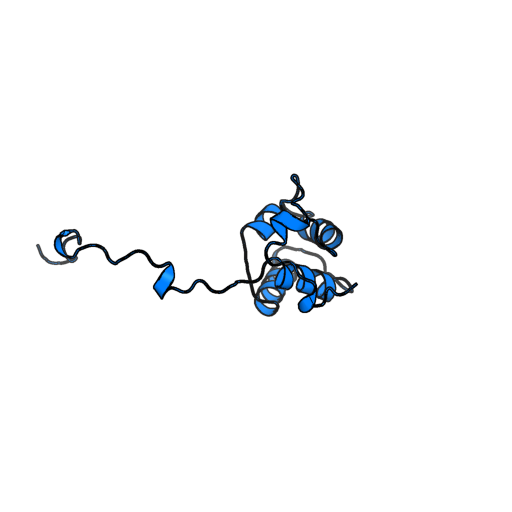1 1.00 79.06 110 MET A C 1
ATOM 875 O O . MET A 1 110 ? -18.477 30.437 23.635 1.00 79.06 110 MET A O 1
ATOM 879 N N . PRO A 1 111 ? -18.131 28.278 23.125 1.00 77.38 111 PRO A N 1
ATOM 880 C CA . PRO A 1 111 ? -19.519 27.910 23.373 1.00 77.38 111 PRO A CA 1
ATOM 881 C C . PRO A 1 111 ? -19.879 28.156 24.846 1.00 77.38 111 PRO A C 1
ATOM 883 O O . PRO A 1 111 ? -19.279 27.551 25.732 1.00 77.38 111 PRO A O 1
ATOM 886 N N . GLY A 1 112 ? -20.862 29.024 25.100 1.00 74.50 112 GLY A N 1
ATOM 887 C CA . GLY A 1 112 ? -21.358 29.335 26.449 1.00 74.50 112 GLY A CA 1
ATOM 888 C C . GLY A 1 112 ? -21.067 30.750 26.958 1.00 74.50 112 GLY A C 1
ATOM 889 O O . GLY A 1 112 ? -21.522 31.085 28.045 1.00 74.50 112 GLY A O 1
ATOM 890 N N . GLU A 1 113 ? -20.376 31.587 26.185 1.00 59.19 113 GLU A N 1
ATOM 891 C CA . GLU A 1 113 ? -20.262 33.028 26.450 1.00 59.19 113 GLU A CA 1
ATOM 892 C C . GLU A 1 113 ? -21.269 33.787 25.564 1.00 59.19 113 GLU A C 1
ATOM 894 O O . GLU A 1 113 ? -20.959 34.218 24.452 1.00 59.19 113 GLU A O 1
ATOM 899 N N . GLN A 1 114 ? -22.517 33.872 26.039 1.00 57.38 114 GLN A N 1
ATOM 900 C CA . GLN A 1 114 ? -23.510 34.876 25.632 1.00 57.38 114 GLN A CA 1
ATOM 901 C C . GLN A 1 114 ? -23.952 35.657 26.863 1.00 57.38 114 GLN A C 1
ATOM 903 O O . GLN A 1 114 ? -24.206 35.000 27.899 1.00 57.38 114 GLN A O 1
#

pLDDT: mean 88.13, std 12.39, range [45.75, 98.19]

Secondary structure (DSSP, 8-state):
-PPPGGGS-S-HHHHH-B-TTT--B-STTHHHHHHHHTSSS-THHHHH----HHHHHHHHHHIIIII-PPP-GGGHHHHHHHHHHHS------HHHHSPPPPPGGGSPPPTT--

Mean predicted aligned error: 8.28 Å

Radius of gyration: 19.35 Å; Cα contacts (8 Å, |Δi|>4): 96; chains: 1; bounding box: 42×56×42 Å

Solvent-accessible surface area (backbone atoms only — not comparable to full-atom values): 7136 Å² total; per-residue (Å²): 131,86,81,56,80,91,74,61,57,99,51,48,56,79,72,50,30,62,41,88,88,38,49,44,50,58,44,88,56,36,69,60,41,48,61,70,49,46,72,88,47,73,31,46,60,60,65,76,48,58,26,50,52,66,55,49,50,53,53,51,48,49,32,36,77,72,70,71,44,72,83,57,70,93,46,46,62,61,42,41,51,40,43,30,69,79,28,40,58,84,68,81,56,60,89,78,69,52,75,77,80,77,58,78,93,74,54,77,82,64,92,85,79,125

Sequence (114 aa):
MLVHADEVPDNPKAFYGVDKSSGLIMAPGWELVKGQCNACHTSLIVAQNSGTLEQWRETIQWMVDTQGLWDLSDTWDPVLDYLSTYYQDKGIDMNKYRRKPIDSALMPPMPGEQ

Foldseek 3Di:
DQDDLVNCDPCQCVVQNADPQQRDRNDPLRVVLCVQVPPPHHNVVLVVAAAALVVVLVVVVCCVVPVVRPDCVVNSVSNSSRSNSPRHDPDDPCVPPPDDDDDPVPDDDDPPDD